Protein AF-A0A371DM19-F1 (afdb_monomer_lite)

Foldseek 3Di:
DDDDPPPPPDDLPPDPDDDDPPDDDPCPPPDPVLVVLLVVLLSVLCVVQDDCVRQVADSVLLSVLCVVVVSPSVRSSVVSNVVSVVVVVVVVVVVPPD

Secondary structure (DSSP, 8-state):
-------------SS-SS----S--TTTT--HHHHHHHHHHHHHHHHHH--HHHH---HHHHHHHHHHTTT-HHHHHHHHHHHHHHHHHHHHHHHT--

Structure (mmCIF, N/CA/C/O backbone):
data_AF-A0A371DM19-F1
#
_entry.id   AF-A0A371DM19-F1
#
loop_
_atom_site.group_PDB
_atom_site.id
_atom_site.type_symbol
_atom_site.label_atom_id
_atom_site.label_alt_id
_atom_site.label_comp_id
_atom_site.label_asym_id
_atom_site.label_entity_id
_atom_site.label_seq_id
_atom_site.pdbx_PDB_ins_code
_atom_site.Cartn_x
_atom_site.Cartn_y
_atom_site.Cartn_z
_atom_site.occupancy
_atom_site.B_iso_or_equiv
_atom_site.auth_seq_id
_atom_site.auth_comp_id
_atom_site.auth_asym_id
_atom_site.auth_atom_id
_atom_site.pdbx_PDB_model_num
ATOM 1 N N . MET A 1 1 ? 5.685 -3.706 31.785 1.00 48.34 1 MET A N 1
ATOM 2 C CA . MET A 1 1 ? 6.600 -4.249 30.757 1.00 48.34 1 MET A CA 1
ATOM 3 C C . MET A 1 1 ? 5.984 -5.494 30.150 1.00 48.34 1 MET A C 1
ATOM 5 O O . MET A 1 1 ? 5.342 -6.243 30.873 1.00 48.34 1 MET A O 1
ATOM 9 N N . SER A 1 2 ? 6.219 -5.678 28.852 1.00 49.62 2 SER A N 1
ATOM 10 C CA . SER A 1 2 ? 5.710 -6.736 27.972 1.00 49.62 2 SER A CA 1
ATOM 11 C C . SER A 1 2 ? 4.240 -6.662 27.599 1.00 49.62 2 SER A C 1
ATOM 13 O O . SER A 1 2 ? 3.360 -6.933 28.410 1.00 49.62 2 SER A O 1
ATOM 15 N N . ARG A 1 3 ? 4.010 -6.448 26.303 1.00 49.25 3 ARG A N 1
ATOM 16 C CA . ARG A 1 3 ? 3.039 -7.217 25.529 1.00 49.25 3 ARG A CA 1
ATOM 17 C C . ARG A 1 3 ? 3.329 -7.040 24.040 1.00 49.25 3 ARG A C 1
ATOM 19 O O . ARG A 1 3 ? 3.489 -5.923 23.582 1.00 49.25 3 ARG A O 1
ATOM 26 N N . HIS A 1 4 ? 3.343 -8.173 23.343 1.00 40.50 4 HIS A N 1
ATOM 27 C CA . HIS A 1 4 ? 3.371 -8.341 21.887 1.00 40.50 4 HIS A CA 1
ATOM 28 C C . HIS A 1 4 ? 4.744 -8.373 21.217 1.00 40.50 4 HIS A C 1
ATOM 30 O O . HIS A 1 4 ? 5.186 -7.449 20.549 1.00 40.50 4 HIS A O 1
ATOM 36 N N . ARG A 1 5 ? 5.354 -9.559 21.294 1.00 54.56 5 ARG A N 1
ATOM 37 C CA . ARG A 1 5 ? 6.057 -10.127 20.146 1.00 54.56 5 ARG A CA 1
ATOM 38 C C . ARG A 1 5 ? 5.311 -11.403 19.759 1.00 54.56 5 ARG A C 1
ATOM 40 O O . ARG A 1 5 ? 5.585 -12.465 20.303 1.00 54.56 5 ARG A O 1
ATOM 47 N N . PHE A 1 6 ? 4.314 -11.278 18.891 1.00 45.44 6 PHE A N 1
ATOM 48 C CA . PHE A 1 6 ? 3.698 -12.420 18.218 1.00 45.44 6 PHE A CA 1
ATOM 49 C C . PHE A 1 6 ? 4.132 -12.370 16.759 1.00 45.44 6 PHE A C 1
ATOM 51 O O . PHE A 1 6 ? 3.407 -11.885 15.904 1.00 45.44 6 PHE A O 1
ATOM 58 N N . VAL A 1 7 ? 5.350 -12.836 16.491 1.00 52.38 7 VAL A N 1
ATOM 59 C CA . VAL A 1 7 ? 5.736 -13.215 15.130 1.00 52.38 7 VAL A CA 1
ATOM 60 C C . VAL A 1 7 ? 5.293 -14.664 14.985 1.00 52.38 7 VAL A C 1
ATOM 62 O O . VAL A 1 7 ? 5.962 -15.574 15.475 1.00 52.38 7 VAL A O 1
ATOM 65 N N . ARG A 1 8 ? 4.097 -14.870 14.427 1.00 54.94 8 ARG A N 1
ATOM 66 C CA . ARG A 1 8 ? 3.668 -16.193 13.971 1.00 54.94 8 ARG A CA 1
ATOM 67 C C . ARG A 1 8 ? 4.356 -16.449 12.637 1.00 54.94 8 ARG A C 1
ATOM 69 O O . ARG A 1 8 ? 4.163 -15.710 11.683 1.00 54.94 8 ARG A O 1
ATOM 76 N N . ASN A 1 9 ? 5.193 -17.477 12.639 1.00 50.75 9 ASN A N 1
ATOM 77 C CA . ASN A 1 9 ? 5.744 -18.117 11.459 1.00 50.75 9 ASN A CA 1
ATOM 78 C C . ASN A 1 9 ? 4.557 -18.711 10.679 1.00 50.75 9 ASN A C 1
ATOM 80 O O . ASN A 1 9 ? 4.020 -19.736 11.097 1.00 50.75 9 ASN A O 1
ATOM 84 N N . ILE A 1 10 ? 4.077 -18.004 9.657 1.00 55.19 10 ILE A N 1
ATOM 85 C CA . ILE A 1 10 ? 3.033 -18.480 8.744 1.00 55.19 10 ILE A CA 1
ATOM 86 C C . ILE A 1 10 ? 3.751 -18.909 7.469 1.00 55.19 10 ILE A C 1
ATOM 88 O O . ILE A 1 10 ? 4.506 -18.133 6.887 1.00 55.19 10 ILE A O 1
ATOM 92 N N . ASP A 1 11 ? 3.568 -20.176 7.118 1.00 48.38 11 ASP A N 1
ATOM 93 C CA . ASP A 1 11 ? 4.027 -20.794 5.879 1.00 48.38 11 ASP A CA 1
ATOM 94 C C . ASP A 1 11 ? 3.443 -20.023 4.684 1.00 48.38 11 ASP A C 1
ATOM 96 O O . ASP A 1 11 ? 2.230 -19.871 4.579 1.00 48.38 11 ASP A O 1
ATOM 100 N N . ILE A 1 12 ? 4.300 -19.472 3.821 1.00 49.34 12 ILE A N 1
ATOM 101 C CA . ILE A 1 12 ?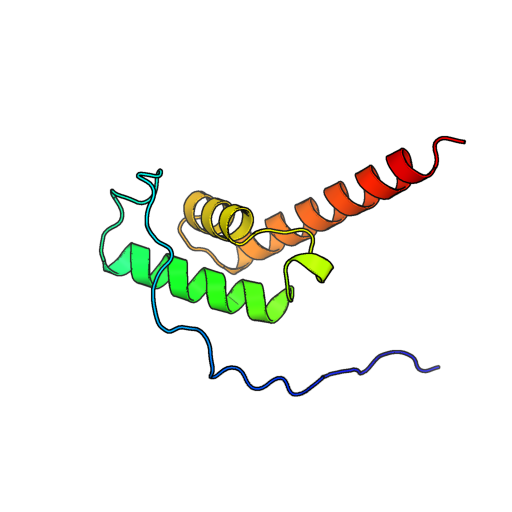 3.920 -18.503 2.770 1.00 49.34 12 ILE A CA 1
ATOM 102 C C . ILE A 1 12 ? 3.801 -19.151 1.378 1.00 49.34 12 ILE A C 1
ATOM 104 O O . ILE A 1 12 ? 3.894 -18.455 0.369 1.00 49.34 12 ILE A O 1
ATOM 108 N N . ASN A 1 13 ? 3.672 -20.479 1.316 1.00 45.84 13 ASN A N 1
ATOM 109 C CA . ASN A 1 13 ? 3.922 -21.258 0.099 1.00 45.84 13 ASN A CA 1
ATOM 110 C C . ASN A 1 13 ? 2.703 -21.924 -0.555 1.00 45.84 13 ASN A C 1
ATOM 112 O O . ASN A 1 13 ? 2.913 -22.660 -1.511 1.00 45.84 13 ASN A O 1
ATOM 116 N N . GLU A 1 14 ? 1.462 -21.714 -0.116 1.00 47.72 14 GLU A N 1
ATOM 117 C CA . GLU A 1 14 ? 0.387 -22.625 -0.556 1.00 47.72 14 GLU A CA 1
ATOM 118 C C . GLU A 1 14 ? -0.950 -21.956 -0.893 1.00 47.72 14 GLU A C 1
ATOM 120 O O . GLU A 1 14 ? -1.979 -22.442 -0.457 1.00 47.72 14 GLU A O 1
ATOM 125 N N . GLU A 1 15 ? -0.948 -20.855 -1.661 1.00 43.38 15 GLU A N 1
ATOM 126 C CA . GLU A 1 15 ? -2.114 -20.475 -2.501 1.00 43.38 15 GLU A CA 1
ATOM 127 C C . GLU A 1 15 ? -1.821 -19.298 -3.461 1.00 43.38 15 GLU A C 1
ATOM 129 O O . GLU A 1 15 ? -2.626 -18.393 -3.645 1.00 43.38 15 GLU A O 1
ATOM 134 N N . LEU A 1 16 ? -0.633 -19.255 -4.078 1.00 53.00 16 LEU A N 1
ATOM 135 C CA . LEU A 1 16 ? -0.366 -18.332 -5.199 1.00 53.00 16 LEU A CA 1
ATOM 136 C C . LEU A 1 16 ? -0.489 -19.053 -6.553 1.00 53.00 16 LEU A C 1
ATOM 138 O O . LEU A 1 16 ? 0.137 -18.657 -7.533 1.00 53.00 16 LEU A O 1
ATOM 142 N N . GLU A 1 17 ? -1.242 -20.149 -6.588 1.00 49.12 17 GLU A N 1
ATOM 143 C CA . GLU A 1 17 ? -1.567 -20.875 -7.808 1.00 49.12 17 GLU A CA 1
ATOM 144 C C . GLU A 1 17 ? -3.048 -20.675 -8.117 1.00 49.12 17 GLU A C 1
ATOM 146 O O . GLU A 1 17 ? -3.917 -21.240 -7.467 1.00 49.12 17 GLU A O 1
ATOM 151 N N . ASP A 1 18 ? -3.254 -19.905 -9.181 1.00 45.44 18 ASP A N 1
ATOM 152 C CA . ASP A 1 18 ? -4.360 -20.020 -10.123 1.00 45.44 18 ASP A CA 1
ATOM 153 C C . ASP A 1 18 ? -5.724 -19.417 -9.725 1.00 45.44 18 ASP A C 1
ATOM 155 O O . ASP A 1 18 ? -6.343 -19.755 -8.725 1.00 45.44 18 ASP A O 1
ATOM 159 N N . ASP A 1 19 ? -6.226 -18.581 -10.638 1.00 44.38 19 ASP A N 1
ATOM 160 C CA . ASP A 1 19 ? -7.657 -18.340 -10.875 1.00 44.38 19 ASP A CA 1
ATOM 161 C C . ASP A 1 19 ? -8.416 -17.245 -10.094 1.00 44.38 19 ASP A C 1
ATOM 163 O O . ASP A 1 19 ? -9.436 -17.506 -9.460 1.00 44.38 19 ASP A O 1
ATOM 167 N N . ALA A 1 20 ? -8.025 -15.969 -10.243 1.00 46.88 20 ALA A N 1
ATOM 168 C CA . ALA A 1 20 ? -8.982 -14.866 -10.030 1.00 46.88 20 ALA A CA 1
ATOM 169 C C . ALA A 1 20 ? -8.646 -13.548 -10.758 1.00 46.88 20 ALA A C 1
ATOM 171 O O . ALA A 1 20 ? -8.768 -12.468 -10.177 1.00 46.88 20 ALA A O 1
ATOM 172 N N . ILE A 1 21 ? -8.245 -13.584 -12.033 1.00 48.75 21 ILE A N 1
ATOM 173 C CA . ILE A 1 21 ? -8.349 -12.381 -12.884 1.00 48.75 21 ILE A CA 1
ATOM 174 C C . ILE A 1 21 ? -9.337 -12.667 -14.007 1.00 48.75 21 ILE A C 1
ATOM 176 O O . ILE A 1 21 ? -8.989 -12.833 -15.170 1.00 48.75 21 ILE A O 1
ATOM 180 N N . SER A 1 22 ? -10.602 -12.763 -13.611 1.00 55.69 22 SER A N 1
ATOM 181 C CA . SER A 1 22 ? -11.742 -12.688 -14.512 1.00 55.69 22 SER A CA 1
ATOM 182 C C . SER A 1 22 ? -12.686 -11.612 -13.991 1.00 55.69 22 SER A C 1
ATOM 184 O O . SER A 1 22 ? -13.607 -11.905 -13.240 1.00 55.69 22 SER A O 1
ATOM 186 N N . ASP A 1 23 ? -12.396 -10.361 -14.339 1.00 42.94 23 ASP A N 1
ATOM 187 C CA . ASP A 1 23 ? -13.399 -9.386 -14.782 1.00 42.94 23 ASP A CA 1
ATOM 188 C C . ASP A 1 23 ? -12.653 -8.187 -15.389 1.00 42.94 23 ASP A C 1
ATOM 190 O O . ASP A 1 23 ? -11.645 -7.755 -14.831 1.00 42.94 23 ASP A O 1
ATOM 194 N N . GLY A 1 24 ? -13.091 -7.696 -16.549 1.00 48.12 24 GLY A N 1
ATOM 195 C CA . GLY A 1 24 ? -12.410 -6.670 -17.354 1.00 48.12 24 GLY A CA 1
ATOM 196 C C . GLY A 1 24 ? -12.274 -5.323 -16.636 1.00 48.12 24 GLY A C 1
ATOM 197 O O . GLY A 1 24 ? -13.109 -4.434 -16.800 1.00 48.12 24 GLY A O 1
ATOM 198 N N . GLY A 1 25 ? -11.236 -5.198 -15.810 1.00 52.62 25 GLY A N 1
ATOM 199 C CA . GLY A 1 25 ? -10.944 -4.044 -14.963 1.00 52.62 25 GLY A CA 1
ATOM 200 C C . GLY A 1 25 ? -9.729 -3.254 -15.440 1.00 52.62 25 GLY A C 1
ATOM 201 O O . GLY A 1 25 ? -8.955 -3.725 -16.265 1.00 52.62 25 GLY A O 1
ATOM 202 N N . GLU A 1 26 ? -9.556 -2.060 -14.872 1.00 57.31 26 GLU A N 1
ATOM 203 C CA . GLU A 1 26 ? -8.581 -0.984 -15.166 1.00 57.31 26 GLU A CA 1
ATOM 204 C C . GLU A 1 26 ? -7.096 -1.393 -15.327 1.00 57.31 26 GLU A C 1
ATOM 206 O O . GLU A 1 26 ? -6.250 -0.557 -15.632 1.00 57.31 26 GLU A O 1
ATOM 211 N N . TYR A 1 27 ? -6.782 -2.675 -15.161 1.00 62.91 27 TYR A N 1
ATOM 212 C CA . TYR A 1 27 ? -5.465 -3.290 -15.258 1.00 62.91 27 TYR A CA 1
ATOM 213 C C . TYR A 1 27 ? -5.237 -4.063 -16.578 1.00 62.91 27 TYR A C 1
AT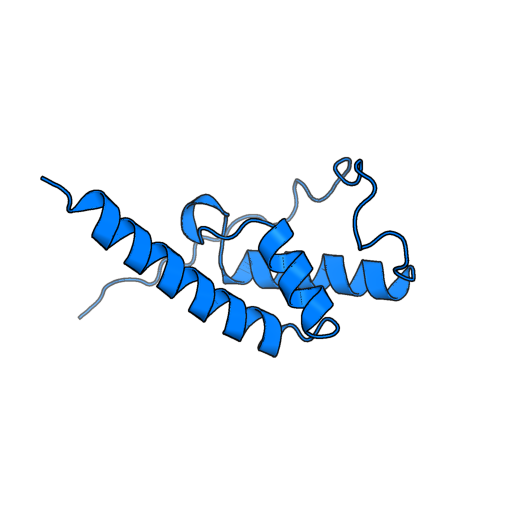OM 215 O O . TYR A 1 27 ? -4.182 -4.668 -16.739 1.00 62.91 27 TYR A O 1
ATOM 223 N N . GLU A 1 28 ? -6.195 -4.066 -17.520 1.00 63.66 28 GLU A N 1
ATOM 224 C CA . GLU A 1 28 ? -6.050 -4.720 -18.841 1.00 63.66 28 GLU A CA 1
ATOM 225 C C . GLU A 1 28 ? -4.978 -4.079 -19.741 1.00 63.66 28 GLU A C 1
ATOM 227 O O . GLU A 1 28 ? -4.425 -4.761 -20.601 1.00 63.66 28 GLU A O 1
ATOM 232 N N . ASP A 1 29 ? -4.665 -2.792 -19.547 1.00 72.50 29 ASP A N 1
ATOM 233 C CA . ASP A 1 29 ? -3.635 -2.075 -20.323 1.00 72.50 29 ASP A CA 1
ATOM 234 C C . ASP A 1 29 ? -2.237 -2.159 -19.681 1.00 72.50 29 ASP A C 1
ATOM 236 O O . ASP A 1 29 ? -1.299 -1.482 -20.102 1.00 72.50 29 ASP A O 1
ATOM 240 N N . LEU A 1 30 ? -2.074 -2.982 -18.637 1.00 81.06 30 LEU A N 1
ATOM 241 C CA . LEU A 1 30 ? -0.767 -3.204 -18.030 1.00 81.06 30 LEU A CA 1
ATOM 242 C C . LEU A 1 30 ? 0.117 -4.032 -18.959 1.00 81.06 30 LEU A C 1
ATOM 244 O O . LEU A 1 30 ? -0.274 -5.090 -19.460 1.00 81.06 30 LEU A O 1
ATOM 248 N N . SER A 1 31 ? 1.360 -3.584 -19.131 1.00 87.88 31 SER A N 1
ATOM 249 C CA . SER A 1 31 ? 2.384 -4.450 -19.701 1.00 87.88 31 SER A CA 1
ATOM 250 C C . SER A 1 31 ? 2.626 -5.650 -18.776 1.00 87.88 31 SER A C 1
ATOM 252 O O . SER A 1 31 ? 2.337 -5.605 -17.580 1.00 87.88 31 SER A O 1
ATOM 254 N N . GLN A 1 32 ? 3.200 -6.730 -19.309 1.00 86.62 32 GLN A N 1
ATOM 255 C CA . GLN A 1 32 ? 3.539 -7.899 -18.490 1.00 86.62 32 GLN A CA 1
ATOM 256 C C . GLN A 1 32 ? 4.477 -7.539 -17.322 1.00 86.62 32 GLN A C 1
ATOM 258 O O . GLN A 1 32 ? 4.328 -8.070 -16.227 1.00 86.62 32 GLN A O 1
ATOM 263 N N . GLU A 1 33 ? 5.401 -6.601 -17.536 1.00 88.69 33 GLU A N 1
ATOM 264 C CA . GLU A 1 33 ? 6.319 -6.120 -16.500 1.00 88.69 33 GLU A CA 1
ATOM 265 C C . GLU A 1 33 ? 5.586 -5.331 -15.406 1.00 88.69 33 GLU A C 1
ATOM 267 O O . GLU A 1 33 ? 5.863 -5.503 -14.219 1.00 88.69 33 GLU A O 1
ATOM 272 N N . ASP A 1 34 ? 4.620 -4.495 -15.783 1.00 89.75 34 ASP A N 1
ATOM 273 C CA . ASP A 1 34 ? 3.814 -3.741 -14.818 1.00 89.75 34 ASP A CA 1
ATOM 274 C C . ASP A 1 34 ? 2.870 -4.656 -14.033 1.00 89.75 34 ASP A C 1
ATOM 276 O O . ASP A 1 34 ? 2.673 -4.478 -12.832 1.00 89.75 34 ASP A O 1
ATOM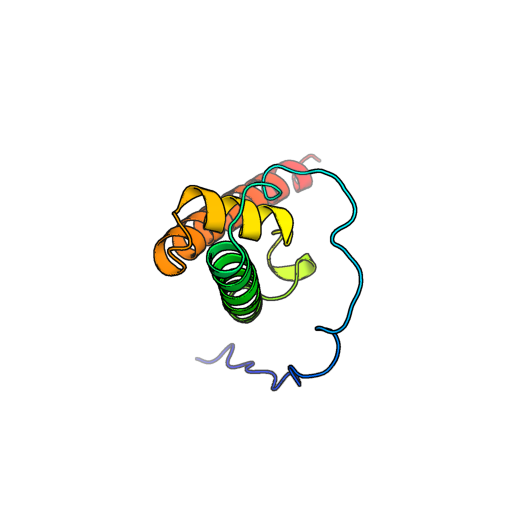 280 N N . TYR A 1 35 ? 2.325 -5.681 -14.689 1.00 88.12 35 TYR A N 1
ATOM 281 C CA . TYR A 1 35 ? 1.539 -6.715 -14.029 1.00 88.12 35 TYR A CA 1
ATOM 282 C C . TYR A 1 35 ? 2.367 -7.471 -12.980 1.00 88.12 35 TYR A C 1
ATOM 284 O O . TYR A 1 35 ? 1.920 -7.654 -11.845 1.00 88.12 35 TYR A O 1
ATOM 292 N N . ASP A 1 36 ? 3.601 -7.853 -13.320 1.00 89.06 36 ASP A N 1
ATOM 293 C CA . ASP A 1 36 ? 4.509 -8.498 -12.374 1.00 89.06 36 ASP A CA 1
ATOM 294 C C . ASP A 1 36 ? 4.829 -7.567 -11.193 1.00 89.06 36 ASP A C 1
ATOM 296 O O . ASP A 1 36 ? 4.842 -8.010 -10.042 1.00 89.06 36 ASP A O 1
ATOM 300 N N . GLN A 1 37 ? 5.041 -6.270 -11.433 1.00 91.69 37 GLN A N 1
ATOM 301 C CA . GLN A 1 37 ? 5.237 -5.283 -10.363 1.00 91.69 37 GLN A CA 1
ATOM 302 C C . GLN A 1 37 ? 4.005 -5.157 -9.459 1.00 91.69 37 GLN A C 1
ATOM 304 O O . GLN A 1 37 ? 4.146 -5.160 -8.233 1.00 91.69 37 GLN A O 1
ATOM 309 N N . LEU A 1 38 ? 2.804 -5.119 -10.040 1.00 91.50 38 LEU A N 1
ATOM 310 C CA . LEU A 1 38 ? 1.543 -5.063 -9.304 1.00 91.50 38 LEU A CA 1
ATOM 311 C C . LEU A 1 38 ? 1.373 -6.286 -8.393 1.00 91.50 38 LEU A C 1
ATOM 313 O O . LEU A 1 38 ? 1.091 -6.138 -7.203 1.00 91.50 38 LEU A O 1
ATOM 317 N N . MET A 1 39 ? 1.577 -7.492 -8.925 1.00 90.69 39 MET A N 1
ATOM 318 C CA . MET A 1 39 ? 1.404 -8.735 -8.167 1.00 90.69 39 MET A CA 1
ATOM 319 C C . MET A 1 39 ? 2.482 -8.904 -7.088 1.00 90.69 39 MET A C 1
ATOM 321 O O . MET A 1 39 ? 2.175 -9.300 -5.960 1.00 90.69 39 MET A O 1
ATOM 325 N N . ASN A 1 40 ? 3.733 -8.539 -7.385 1.00 92.12 40 ASN A N 1
ATOM 326 C CA . ASN A 1 40 ? 4.813 -8.544 -6.397 1.00 92.12 40 ASN A CA 1
ATOM 327 C C . ASN A 1 40 ? 4.565 -7.528 -5.272 1.00 92.12 40 ASN A C 1
ATOM 329 O O . ASN A 1 40 ? 4.734 -7.860 -4.095 1.00 92.12 40 ASN A O 1
ATOM 333 N N . GLY A 1 41 ? 4.137 -6.311 -5.619 1.00 92.50 41 GLY A N 1
ATOM 334 C CA . GLY A 1 41 ? 3.777 -5.269 -4.660 1.00 92.50 41 GLY A CA 1
ATOM 335 C C . GLY A 1 41 ? 2.611 -5.693 -3.771 1.00 92.50 41 GLY A C 1
ATOM 336 O O . GLY A 1 41 ? 2.692 -5.562 -2.549 1.00 92.50 41 GLY A O 1
ATOM 337 N N . LEU A 1 42 ? 1.567 -6.288 -4.357 1.00 92.31 42 LEU A N 1
ATOM 338 C CA . LEU A 1 42 ? 0.412 -6.810 -3.626 1.00 92.31 42 LEU A CA 1
ATOM 339 C C . LEU A 1 42 ? 0.849 -7.842 -2.589 1.00 92.31 42 LEU A C 1
ATOM 341 O O . LEU A 1 42 ? 0.549 -7.692 -1.405 1.00 92.31 42 LEU A O 1
ATOM 345 N N . ALA A 1 43 ? 1.604 -8.859 -3.014 1.00 90.19 43 ALA A N 1
ATOM 346 C CA . ALA A 1 43 ? 2.090 -9.902 -2.118 1.00 90.19 43 ALA A CA 1
ATOM 347 C C . ALA A 1 43 ? 2.974 -9.327 -0.999 1.00 90.19 43 ALA A C 1
ATOM 349 O O . ALA A 1 43 ? 2.914 -9.781 0.146 1.00 90.19 43 ALA A O 1
ATOM 350 N N . HIS A 1 44 ? 3.791 -8.317 -1.305 1.00 91.12 44 HIS A N 1
ATOM 351 C CA . HIS A 1 44 ? 4.639 -7.649 -0.324 1.00 91.12 44 HIS A CA 1
ATOM 352 C C . HIS A 1 44 ? 3.822 -6.906 0.739 1.00 91.12 44 HIS A C 1
ATOM 354 O O . HIS A 1 44 ? 4.006 -7.136 1.936 1.00 91.12 44 HIS A O 1
ATOM 360 N N . ILE A 1 45 ? 2.880 -6.068 0.309 1.00 89.44 45 ILE A N 1
ATOM 361 C CA . ILE A 1 45 ? 2.021 -5.284 1.199 1.00 89.44 45 ILE A CA 1
ATOM 362 C C . ILE A 1 45 ? 1.118 -6.207 2.021 1.00 89.44 45 ILE A C 1
ATOM 364 O O . ILE A 1 45 ? 0.979 -6.013 3.228 1.00 89.44 45 ILE A O 1
ATOM 368 N N . ARG A 1 46 ? 0.566 -7.264 1.414 1.00 87.12 46 ARG A N 1
ATOM 369 C CA . ARG A 1 46 ? -0.274 -8.246 2.109 1.00 87.12 46 ARG A CA 1
ATOM 370 C C . ARG A 1 46 ? 0.476 -8.952 3.236 1.00 87.12 46 ARG A C 1
ATOM 372 O O . ARG A 1 46 ? -0.059 -9.102 4.329 1.00 87.12 46 ARG A O 1
ATOM 379 N N . ARG A 1 47 ? 1.750 -9.300 3.022 1.00 86.50 47 ARG A N 1
ATOM 380 C CA . ARG A 1 47 ? 2.619 -9.866 4.071 1.00 86.50 47 ARG A CA 1
ATOM 381 C C . ARG A 1 47 ? 2.891 -8.886 5.215 1.00 86.50 47 ARG A C 1
ATOM 383 O O . ARG A 1 47 ? 3.110 -9.327 6.340 1.00 86.50 47 ARG A O 1
ATOM 390 N N . MET A 1 48 ? 2.902 -7.581 4.944 1.00 86.62 48 MET A N 1
ATOM 391 C CA . MET A 1 48 ? 3.121 -6.549 5.963 1.00 86.62 48 MET A CA 1
ATOM 392 C C . MET A 1 48 ? 1.857 -6.216 6.758 1.00 86.62 48 MET A C 1
ATOM 394 O O . MET A 1 48 ? 1.919 -6.115 7.983 1.00 86.62 48 MET A O 1
ATOM 398 N N . LEU A 1 49 ? 0.730 -6.023 6.069 1.00 84.19 49 LEU A N 1
ATOM 399 C CA . LEU A 1 49 ? -0.536 -5.588 6.667 1.00 84.19 49 LEU A CA 1
ATOM 400 C C . LEU A 1 49 ? -1.370 -6.752 7.222 1.00 84.19 49 LEU A C 1
ATOM 402 O O . LEU A 1 49 ? -2.203 -6.537 8.103 1.00 84.19 49 LEU A O 1
ATOM 406 N N . GLY A 1 50 ? -1.124 -7.974 6.746 1.00 81.31 50 GLY A N 1
ATOM 407 C CA . GLY A 1 50 ? -1.904 -9.162 7.073 1.00 81.31 50 GLY A CA 1
ATOM 408 C C . GLY A 1 50 ? -3.200 -9.270 6.268 1.00 81.31 50 GLY A C 1
ATOM 409 O O . GLY A 1 50 ? -3.487 -8.458 5.384 1.00 81.31 50 GLY A O 1
ATOM 410 N N . ASP A 1 51 ? -3.987 -10.293 6.592 1.00 79.50 51 ASP A N 1
ATOM 411 C CA . ASP A 1 51 ? -5.214 -10.637 5.870 1.00 79.50 51 ASP A CA 1
ATOM 412 C C . ASP A 1 51 ? -6.282 -9.534 5.944 1.00 79.50 51 ASP A C 1
ATOM 414 O O . ASP A 1 51 ? -6.251 -8.651 6.807 1.00 79.50 51 ASP A O 1
ATOM 418 N N . GLU A 1 52 ? -7.261 -9.587 5.043 1.00 80.69 52 GLU A N 1
ATOM 419 C CA . GLU A 1 52 ? -8.319 -8.576 4.901 1.00 80.69 52 GLU A CA 1
ATOM 420 C C . GLU A 1 52 ? -9.157 -8.434 6.173 1.00 80.69 52 GLU A C 1
ATOM 422 O O . GLU A 1 52 ? -9.519 -7.325 6.568 1.00 80.69 52 GLU A O 1
ATOM 427 N N . ASP A 1 53 ? -9.396 -9.540 6.875 1.00 73.69 53 ASP A N 1
ATOM 428 C CA . ASP A 1 53 ? -10.115 -9.536 8.148 1.00 73.69 53 ASP A CA 1
ATOM 429 C C . ASP A 1 53 ? -9.435 -8.662 9.207 1.00 73.69 53 ASP A C 1
ATOM 431 O O . ASP A 1 53 ? -10.106 -7.998 10.004 1.00 73.69 53 ASP A O 1
ATOM 435 N N . HIS A 1 54 ? -8.101 -8.642 9.198 1.00 72.25 54 HIS A N 1
ATOM 436 C CA . HIS A 1 54 ? -7.290 -7.878 10.136 1.00 72.25 54 HIS A CA 1
ATOM 437 C C . HIS A 1 54 ? -7.038 -6.453 9.649 1.00 72.25 54 HIS A C 1
ATOM 439 O O . HIS A 1 54 ? -7.162 -5.506 10.427 1.00 72.25 54 HIS A O 1
ATOM 445 N N . SER A 1 55 ? -6.695 -6.298 8.373 1.00 74.19 55 SER A N 1
ATOM 446 C CA . SER A 1 55 ? -6.296 -5.018 7.793 1.00 74.19 55 SER A CA 1
ATOM 447 C C . SER A 1 55 ? -7.476 -4.150 7.354 1.00 74.19 55 SER A C 1
ATOM 449 O O . SER A 1 55 ? -7.304 -2.942 7.210 1.00 74.19 55 SER A O 1
ATOM 451 N N . ARG A 1 56 ? -8.666 -4.736 7.156 1.00 83.56 56 ARG A N 1
ATOM 452 C CA . ARG A 1 56 ? -9.853 -4.099 6.546 1.00 83.56 56 ARG A CA 1
ATOM 453 C C . ARG A 1 56 ? -9.586 -3.512 5.156 1.00 83.56 56 ARG A C 1
ATOM 455 O O . ARG A 1 56 ? -10.286 -2.593 4.716 1.00 83.56 56 ARG A O 1
ATOM 462 N N . LEU A 1 57 ? -8.564 -4.043 4.496 1.00 85.75 57 LEU A N 1
ATOM 463 C CA . LEU A 1 57 ? -8.134 -3.680 3.159 1.00 85.75 57 LEU A CA 1
ATOM 464 C C . LEU A 1 57 ? -8.225 -4.926 2.284 1.00 85.75 57 LEU A C 1
ATOM 466 O O . LEU A 1 57 ? -7.658 -5.978 2.602 1.00 85.75 57 LEU A O 1
ATOM 470 N N . THR A 1 58 ? -8.973 -4.783 1.201 1.00 88.75 58 THR A N 1
ATOM 471 C CA . THR A 1 58 ? -9.113 -5.805 0.169 1.00 88.75 58 THR A CA 1
ATOM 472 C C . THR A 1 58 ? -7.880 -5.801 -0.730 1.00 88.75 58 THR A C 1
ATOM 474 O O . THR A 1 58 ? -7.15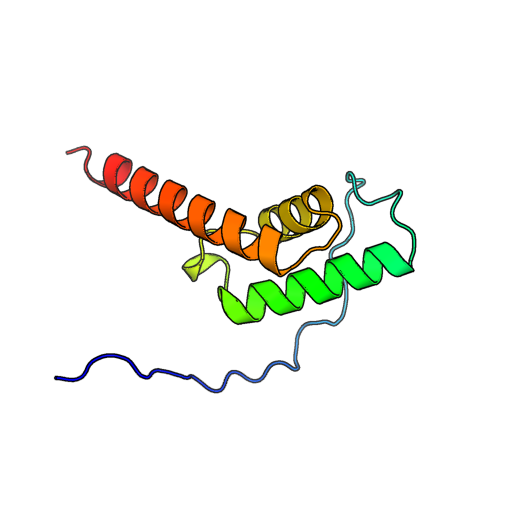3 -4.808 -0.815 1.00 88.75 58 THR A O 1
ATOM 477 N N . ASP A 1 59 ? -7.659 -6.886 -1.464 1.00 88.38 59 ASP A N 1
ATOM 478 C CA . ASP A 1 59 ? -6.586 -6.928 -2.461 1.00 88.38 59 ASP A CA 1
ATOM 479 C C . ASP A 1 59 ? -6.807 -5.899 -3.581 1.00 88.38 59 ASP A C 1
ATOM 481 O O . ASP A 1 59 ? -5.842 -5.390 -4.148 1.00 88.38 59 ASP A O 1
ATOM 485 N N . ALA A 1 60 ? -8.065 -5.546 -3.869 1.00 88.38 60 ALA A N 1
ATOM 486 C CA . ALA A 1 60 ? -8.407 -4.474 -4.798 1.00 88.38 60 ALA A CA 1
ATOM 487 C C . ALA A 1 60 ? -7.926 -3.108 -4.286 1.00 88.38 60 ALA A C 1
ATOM 489 O O . ALA A 1 60 ? -7.272 -2.394 -5.039 1.00 88.38 60 ALA A O 1
ATOM 490 N N . ASP A 1 61 ? -8.142 -2.790 -3.001 1.00 90.06 61 ASP A N 1
ATOM 491 C CA . ASP A 1 61 ? -7.636 -1.548 -2.389 1.00 90.06 61 ASP A CA 1
ATOM 492 C C . ASP A 1 61 ? -6.104 -1.453 -2.517 1.00 90.06 61 ASP A C 1
ATOM 494 O O . ASP A 1 61 ? -5.546 -0.388 -2.787 1.00 90.06 61 ASP A O 1
ATOM 498 N N . ILE A 1 62 ? -5.408 -2.581 -2.332 1.00 90.62 62 ILE A N 1
ATOM 499 C CA . ILE A 1 62 ? -3.946 -2.643 -2.433 1.00 90.62 62 ILE A CA 1
ATOM 500 C C . ILE A 1 62 ? -3.489 -2.468 -3.889 1.00 90.62 62 ILE A C 1
ATOM 502 O O . ILE A 1 62 ? -2.559 -1.701 -4.144 1.00 90.62 62 ILE A O 1
ATOM 506 N N . LYS A 1 63 ? -4.136 -3.148 -4.844 1.00 91.62 63 LYS A N 1
ATOM 507 C CA . LYS A 1 63 ? -3.838 -3.020 -6.281 1.00 91.62 63 LYS A CA 1
ATOM 508 C C . LYS A 1 63 ? -4.102 -1.602 -6.789 1.00 91.62 63 LYS A C 1
ATOM 510 O O . LYS A 1 63 ? -3.280 -1.070 -7.527 1.00 91.62 63 LYS A O 1
ATOM 515 N N . GLU A 1 64 ? -5.194 -0.973 -6.362 1.00 91.31 64 GLU A N 1
ATOM 516 C CA . GLU A 1 64 ? -5.523 0.417 -6.690 1.00 91.31 64 GLU A CA 1
ATOM 517 C C . GLU A 1 64 ? -4.452 1.377 -6.166 1.00 91.31 64 GLU A C 1
ATOM 519 O O . GLU A 1 64 ? -3.940 2.198 -6.927 1.00 91.31 64 GLU A O 1
ATOM 524 N N . ALA A 1 65 ? -4.044 1.232 -4.901 1.00 94.12 65 ALA A N 1
ATOM 525 C CA . ALA A 1 65 ? -2.981 2.051 -4.327 1.00 94.12 65 ALA A CA 1
ATOM 526 C C . ALA A 1 65 ? -1.656 1.868 -5.085 1.00 94.12 65 ALA A C 1
ATOM 528 O O . ALA A 1 65 ? -1.015 2.849 -5.457 1.00 94.12 65 ALA A O 1
ATOM 529 N N . LEU A 1 66 ? -1.257 0.623 -5.361 1.00 94.56 66 LEU A N 1
ATOM 530 C CA . LEU A 1 66 ? -0.048 0.336 -6.134 1.00 94.56 66 LEU A CA 1
ATOM 531 C C . LEU A 1 66 ? -0.112 0.967 -7.520 1.00 94.56 66 LEU A C 1
ATOM 533 O O . LEU A 1 66 ? 0.826 1.648 -7.912 1.00 94.56 66 LEU A O 1
ATOM 537 N N . TYR A 1 67 ? -1.219 0.804 -8.235 1.00 92.25 67 TYR A N 1
ATOM 538 C CA . TYR A 1 67 ? -1.388 1.400 -9.554 1.00 92.25 67 TYR A CA 1
ATOM 539 C C . TYR A 1 67 ? -1.324 2.936 -9.506 1.00 92.25 67 TYR A C 1
ATOM 541 O O . TYR A 1 67 ? -0.581 3.553 -10.268 1.00 92.25 67 TYR A O 1
ATOM 549 N N . HIS A 1 68 ? -2.019 3.563 -8.552 1.00 93.25 68 HIS A N 1
ATOM 550 C CA . HIS A 1 68 ? -2.023 5.016 -8.363 1.00 93.25 68 HIS A CA 1
ATOM 551 C C . HIS A 1 68 ? -0.622 5.580 -8.070 1.00 93.25 68 HIS A C 1
ATOM 553 O O . HIS A 1 68 ? -0.273 6.674 -8.521 1.00 93.25 68 HIS A O 1
ATOM 559 N N . TYR A 1 69 ? 0.187 4.845 -7.308 1.00 95.44 69 TYR A N 1
ATOM 560 C CA . TYR A 1 69 ? 1.546 5.241 -6.943 1.00 95.44 69 TYR A CA 1
ATOM 561 C C . TYR A 1 69 ? 2.624 4.659 -7.870 1.00 95.44 69 TYR A C 1
ATOM 563 O O . TYR A 1 69 ? 3.789 4.643 -7.488 1.00 95.44 69 TYR A O 1
ATOM 571 N N . TYR A 1 70 ? 2.273 4.226 -9.089 1.00 94.44 70 TYR A N 1
ATOM 572 C CA . TYR A 1 70 ? 3.222 3.667 -10.068 1.00 94.44 70 TYR A CA 1
ATOM 573 C C . TYR A 1 70 ? 4.078 2.530 -9.488 1.00 94.44 70 TYR A C 1
ATOM 575 O O . TYR A 1 70 ? 5.292 2.477 -9.669 1.00 94.44 70 TYR A O 1
ATOM 583 N N . PHE A 1 71 ? 3.425 1.642 -8.745 1.00 93.31 71 PHE A N 1
ATOM 584 C CA . PHE A 1 71 ? 3.997 0.486 -8.059 1.00 93.31 71 PHE A CA 1
ATOM 585 C C . PHE A 1 71 ? 5.032 0.835 -6.975 1.00 93.31 71 PHE A C 1
ATOM 587 O O . PHE A 1 71 ? 5.754 -0.044 -6.503 1.00 93.31 71 PHE A O 1
ATOM 594 N N . ASP A 1 72 ? 5.072 2.093 -6.516 1.00 95.81 72 ASP A N 1
ATOM 595 C CA . ASP A 1 72 ? 5.845 2.494 -5.341 1.00 95.81 72 ASP A CA 1
ATOM 596 C C . ASP A 1 72 ? 5.214 1.897 -4.075 1.00 95.81 72 ASP A C 1
ATOM 598 O O . ASP A 1 72 ? 4.216 2.381 -3.531 1.00 95.81 72 ASP A O 1
ATOM 602 N N . VAL A 1 73 ? 5.823 0.806 -3.615 1.00 93.50 73 VAL A N 1
ATOM 603 C CA . VAL A 1 73 ? 5.378 0.035 -2.454 1.00 93.50 73 VAL A CA 1
ATOM 604 C C . VAL A 1 73 ? 5.394 0.872 -1.177 1.00 93.50 73 VAL A C 1
ATOM 606 O O . VAL A 1 73 ? 4.493 0.721 -0.353 1.00 93.50 73 VAL A O 1
ATOM 609 N N . GLU A 1 74 ? 6.378 1.755 -0.988 1.00 94.38 74 GLU A N 1
ATOM 610 C CA . GLU A 1 74 ? 6.479 2.564 0.232 1.00 94.38 74 GLU A CA 1
ATOM 611 C C . GLU A 1 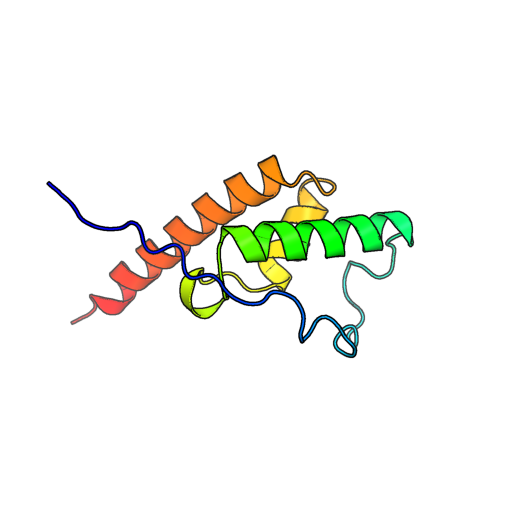74 ? 5.337 3.581 0.292 1.00 94.38 74 GLU A C 1
ATOM 613 O O . GLU A 1 74 ? 4.636 3.679 1.304 1.00 94.38 74 GLU A O 1
ATOM 618 N N . GLN A 1 75 ? 5.097 4.290 -0.812 1.00 95.88 75 GLN A N 1
ATOM 619 C CA . GLN A 1 75 ? 4.024 5.280 -0.911 1.00 95.88 75 GLN A CA 1
ATOM 620 C C . GLN A 1 75 ? 2.639 4.633 -0.810 1.00 95.88 75 GLN A C 1
ATOM 622 O O . GLN A 1 75 ? 1.797 5.109 -0.042 1.00 95.88 75 GLN A O 1
ATOM 627 N N . ALA A 1 76 ? 2.423 3.517 -1.512 1.00 95.69 76 ALA A N 1
ATOM 628 C CA . ALA A 1 76 ? 1.179 2.759 -1.431 1.00 95.69 76 ALA A CA 1
ATOM 629 C C . ALA A 1 76 ? 0.924 2.250 -0.005 1.00 95.69 76 ALA A C 1
ATOM 631 O O . ALA A 1 76 ? -0.176 2.411 0.520 1.00 95.69 76 ALA A O 1
ATOM 632 N N . THR A 1 77 ? 1.946 1.709 0.666 1.00 93.44 77 THR A N 1
ATOM 633 C CA . THR A 1 77 ? 1.824 1.228 2.052 1.00 93.44 77 THR A CA 1
ATOM 634 C C . THR A 1 77 ? 1.473 2.359 3.012 1.00 93.44 77 THR A C 1
ATOM 636 O O . THR A 1 77 ? 0.573 2.200 3.837 1.00 93.44 77 THR A O 1
ATOM 639 N N . ASN A 1 78 ? 2.143 3.510 2.902 1.00 94.88 78 ASN A N 1
ATOM 640 C CA . ASN A 1 78 ? 1.857 4.670 3.746 1.00 94.88 78 ASN A CA 1
ATOM 641 C C . ASN A 1 78 ? 0.398 5.118 3.601 1.00 94.88 78 ASN A C 1
ATOM 643 O O . ASN A 1 78 ? -0.291 5.313 4.603 1.00 94.88 78 ASN A O 1
ATOM 647 N N . TRP A 1 79 ? -0.097 5.209 2.366 1.00 95.44 79 TRP A N 1
ATOM 648 C CA . TRP A 1 79 ? -1.486 5.574 2.112 1.00 95.44 79 TRP A CA 1
ATOM 649 C C . TRP A 1 79 ? -2.479 4.531 2.648 1.00 95.44 79 TRP A C 1
ATOM 651 O O . TRP A 1 79 ? -3.466 4.890 3.294 1.00 95.44 79 TRP A O 1
ATOM 661 N N . LEU A 1 80 ? -2.199 3.240 2.444 1.00 93.31 80 LEU A N 1
ATOM 662 C CA . LEU A 1 80 ? -3.038 2.140 2.929 1.00 93.31 80 LEU A CA 1
ATOM 663 C C . LEU A 1 80 ? -3.124 2.112 4.459 1.00 93.31 80 LEU A C 1
ATOM 665 O O . LEU A 1 80 ? -4.193 1.852 5.008 1.00 93.31 80 LEU A O 1
ATOM 669 N N . LEU A 1 81 ? -2.033 2.421 5.164 1.00 91.69 81 LEU A N 1
ATOM 670 C CA . LEU A 1 81 ? -2.033 2.534 6.625 1.00 91.69 81 LEU A CA 1
ATOM 671 C C . LEU A 1 81 ? -2.944 3.667 7.111 1.00 91.69 81 LEU A C 1
ATOM 673 O O . LEU A 1 81 ? -3.699 3.485 8.069 1.00 91.69 81 LEU A O 1
ATOM 677 N N . GLU A 1 82 ? -2.915 4.824 6.450 1.00 92.69 82 GLU A N 1
ATOM 678 C CA . GLU A 1 82 ? -3.833 5.921 6.768 1.00 92.69 82 GLU A CA 1
ATOM 679 C C . GLU A 1 82 ? -5.289 5.544 6.475 1.00 92.69 82 GLU A C 1
ATOM 681 O O . GLU A 1 82 ? -6.186 5.835 7.271 1.00 92.69 82 GLU A O 1
A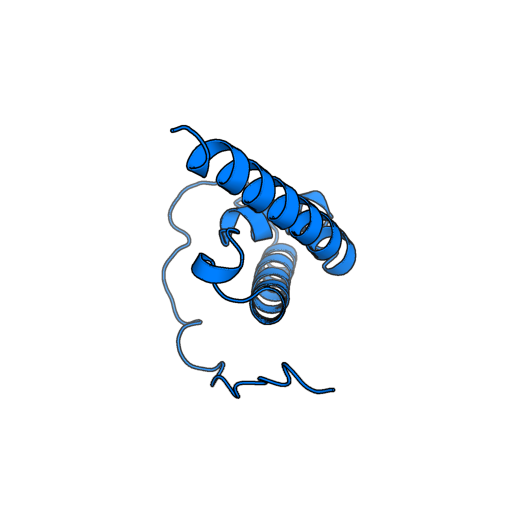TOM 686 N N . GLU A 1 83 ? -5.538 4.879 5.347 1.00 90.44 83 GLU A N 1
ATOM 687 C CA . GLU A 1 83 ? -6.876 4.436 4.962 1.00 90.44 83 GLU A CA 1
ATOM 688 C C . GLU A 1 83 ? -7.433 3.397 5.940 1.00 90.44 83 GLU A C 1
ATOM 690 O O . GLU A 1 83 ? -8.572 3.525 6.397 1.00 90.44 83 GLU A O 1
ATOM 695 N N . GLN A 1 84 ? -6.613 2.435 6.367 1.00 88.12 84 GLN A N 1
ATOM 696 C CA . GLN A 1 84 ? -6.962 1.488 7.423 1.00 88.12 84 GLN A CA 1
ATOM 697 C C . GLN A 1 84 ? -7.392 2.218 8.701 1.00 88.12 84 GLN A C 1
ATOM 699 O O . GLN A 1 84 ? -8.450 1.916 9.259 1.00 88.12 84 GLN A O 1
ATOM 704 N N . GLN A 1 85 ? -6.617 3.206 9.159 1.00 88.44 85 GLN A N 1
ATOM 705 C CA . GLN A 1 85 ? -6.957 3.978 10.359 1.00 88.44 85 GLN A CA 1
ATOM 706 C C . GLN A 1 85 ? -8.288 4.723 10.205 1.00 88.44 85 GLN A C 1
ATOM 708 O O . GLN A 1 85 ? -9.113 4.707 11.123 1.00 88.44 85 GLN A O 1
ATOM 713 N N . ARG A 1 86 ? -8.539 5.335 9.040 1.00 88.06 86 ARG A N 1
ATOM 714 C CA . ARG A 1 86 ? -9.817 6.004 8.745 1.00 88.06 86 ARG A CA 1
ATOM 715 C C . ARG A 1 86 ? -10.991 5.029 8.791 1.00 88.06 86 ARG A C 1
ATOM 717 O O . ARG A 1 86 ? -12.021 5.354 9.388 1.00 88.06 86 ARG A O 1
ATOM 724 N N . ARG A 1 87 ? -10.844 3.838 8.200 1.00 84.44 87 ARG A N 1
ATOM 725 C CA . ARG A 1 87 ? -11.879 2.792 8.185 1.00 84.44 87 ARG A CA 1
ATOM 726 C C . ARG A 1 87 ? -12.178 2.272 9.588 1.00 84.44 87 ARG A C 1
ATOM 728 O O . ARG A 1 87 ? -13.351 2.169 9.946 1.00 84.44 87 ARG A O 1
ATOM 735 N N . LEU A 1 88 ? -11.152 2.016 10.399 1.00 83.06 88 LEU A N 1
ATOM 736 C CA . LEU A 1 88 ? -11.318 1.590 11.792 1.00 83.06 88 LEU A CA 1
ATOM 737 C C . LEU A 1 88 ? -12.035 2.665 12.626 1.00 83.06 88 LEU A C 1
ATOM 739 O O . LEU A 1 88 ? -13.061 2.375 13.239 1.00 83.06 88 LEU A O 1
ATOM 743 N N . ALA A 1 89 ? -11.596 3.925 12.552 1.00 83.88 89 ALA A N 1
ATOM 744 C CA . ALA A 1 89 ? -12.234 5.032 13.271 1.00 83.88 89 ALA A CA 1
ATOM 745 C C . ALA A 1 89 ? -13.681 5.306 12.803 1.00 83.88 89 ALA A C 1
ATOM 747 O O . ALA A 1 89 ? -14.533 5.774 13.562 1.00 83.88 89 ALA A O 1
ATOM 748 N N . ALA A 1 90 ? -13.994 5.048 11.530 1.00 81.25 90 ALA A N 1
ATOM 749 C CA . ALA A 1 90 ? -15.361 5.131 11.021 1.00 81.25 90 ALA A CA 1
ATOM 750 C C . ALA A 1 90 ? -16.251 3.991 11.543 1.00 81.25 90 ALA A C 1
ATOM 752 O O . ALA A 1 90 ? -17.438 4.221 11.778 1.00 81.25 90 ALA A O 1
ATOM 753 N N . GLN A 1 91 ? -15.699 2.789 11.732 1.00 74.06 91 GLN A N 1
ATOM 754 C CA . GLN A 1 91 ? -16.420 1.655 12.312 1.00 74.06 91 GLN A CA 1
ATOM 755 C C . GLN A 1 91 ? -16.702 1.861 13.799 1.00 74.06 91 GLN A C 1
ATOM 757 O O . GLN A 1 91 ? -17.835 1.631 14.208 1.00 74.06 91 GLN A O 1
ATOM 762 N N . GLU A 1 92 ? -15.742 2.366 14.580 1.00 72.88 92 GLU A N 1
ATOM 763 C CA . GLU A 1 92 ? -15.960 2.700 15.999 1.00 72.88 92 GLU A CA 1
ATOM 764 C C . GLU A 1 92 ? -17.141 3.668 16.154 1.00 72.88 92 GLU A C 1
ATOM 766 O O . GLU A 1 92 ? -18.102 3.375 16.860 1.00 72.88 92 GLU A O 1
ATOM 771 N N . ARG A 1 93 ? -17.171 4.742 15.355 1.00 73.69 93 ARG A N 1
ATOM 772 C CA . ARG A 1 93 ? -18.280 5.714 15.372 1.00 73.69 93 ARG A CA 1
ATOM 773 C C . ARG A 1 93 ? -19.631 5.148 14.925 1.00 73.69 93 ARG A C 1
ATOM 775 O O . ARG A 1 93 ? -20.664 5.695 15.299 1.00 73.69 93 ARG A O 1
ATOM 782 N N . LYS A 1 94 ? -19.646 4.101 14.094 1.00 62.53 94 LYS A N 1
ATOM 783 C CA . LYS A 1 94 ? -20.882 3.433 13.644 1.00 62.53 94 LYS A CA 1
ATOM 784 C C . LYS A 1 94 ? -21.335 2.327 14.604 1.00 62.53 94 LYS A C 1
ATOM 786 O O . LYS A 1 94 ? -22.530 2.062 14.667 1.00 62.53 94 LYS A O 1
ATOM 791 N N . GLY A 1 95 ? -20.408 1.704 15.334 1.00 57.88 95 GLY A N 1
ATOM 792 C CA . GLY A 1 95 ? -20.680 0.707 16.373 1.00 57.88 95 GLY A CA 1
ATOM 793 C C . GLY A 1 95 ? -21.113 1.311 17.713 1.00 57.88 95 GLY A C 1
ATOM 794 O O . GLY A 1 95 ? -21.707 0.611 18.524 1.00 57.88 95 GLY A O 1
ATOM 795 N N . GLU A 1 96 ? -20.867 2.606 17.925 1.00 48.50 96 GLU A N 1
ATOM 796 C CA . GLU A 1 96 ? -21.296 3.377 19.103 1.00 48.50 96 GLU A CA 1
ATOM 797 C C . GLU A 1 96 ? -22.652 4.097 18.930 1.00 48.50 96 GLU A C 1
ATOM 799 O O . GLU A 1 96 ? -22.960 5.034 19.670 1.00 48.50 96 GLU A O 1
ATOM 804 N N . LEU A 1 97 ? -23.494 3.684 17.974 1.00 41.34 97 LEU A N 1
ATOM 805 C CA . LEU A 1 97 ? -24.893 4.124 17.945 1.00 41.34 97 LEU A CA 1
ATOM 806 C C . LEU A 1 97 ? -25.722 3.239 18.908 1.00 41.34 97 LEU A C 1
ATOM 808 O O . LEU A 1 97 ? -25.745 2.024 18.704 1.00 41.34 97 LEU A O 1
ATOM 812 N N . PRO A 1 98 ? -26.335 3.824 19.960 1.00 48.59 98 PRO A N 1
ATOM 813 C CA . PRO A 1 98 ? -26.990 3.111 21.064 1.00 48.59 98 PRO A CA 1
ATOM 814 C C . PRO A 1 98 ? -28.249 2.333 20.668 1.00 48.59 98 PRO A C 1
ATOM 816 O O . PRO A 1 98 ? -28.933 2.740 19.700 1.00 48.59 98 PRO A O 1
#

pLDDT: mean 75.28, std 18.76, range [40.5, 95.88]

Organism: NCBI:txid2498619

Radius of gyration: 15.93 Å; chains: 1; bounding box: 34×29×51 Å

Sequence (98 aa):
MSRHRFVRNIDINEELEDDAISDGGEYEDLSQEDYDQLMNGLAHIRRMLGDEDHSRLTDADIKEALYHYYFDVEQATNWLLEEQQRRLAAQERKGELP

InterPro domains:
  IPR015033 HBS1-like protein, N-terminal [PF08938] (16-85)
  IPR037189 HBS1-like protein, N-terminal domain superfamily [SSF109732] (14-86)